Protein AF-A0A955U5N7-F1 (afdb_monomer)

Structure (mmCIF, N/CA/C/O backbone):
data_AF-A0A955U5N7-F1
#
_entry.id   AF-A0A955U5N7-F1
#
loop_
_atom_site.group_PDB
_atom_site.id
_atom_site.type_symbol
_atom_site.label_atom_id
_atom_site.label_alt_id
_atom_site.label_comp_id
_atom_site.label_asym_id
_atom_site.label_entity_id
_atom_site.label_seq_id
_atom_site.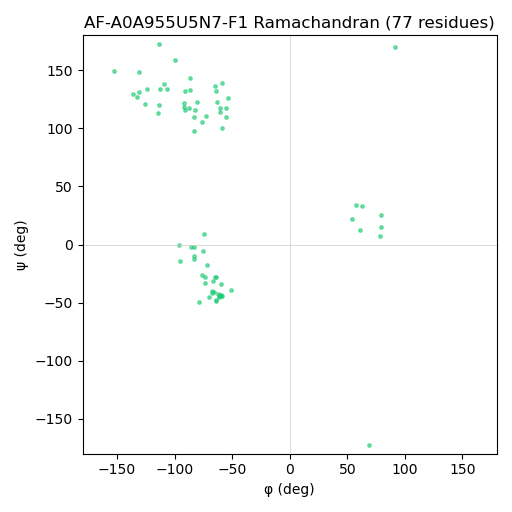pdbx_PDB_ins_code
_atom_site.Cartn_x
_atom_site.Cartn_y
_atom_site.Cartn_z
_atom_site.occupancy
_atom_site.B_iso_or_equiv
_atom_site.auth_seq_id
_atom_site.auth_comp_id
_atom_site.auth_asym_id
_atom_site.auth_atom_id
_atom_site.pdbx_PDB_model_num
ATOM 1 N N . MET A 1 1 ? -0.456 12.552 51.950 1.00 54.31 1 MET A N 1
ATOM 2 C CA . MET A 1 1 ? -1.198 12.546 50.676 1.00 54.31 1 MET A CA 1
ATOM 3 C C . MET A 1 1 ? -0.398 11.653 49.750 1.00 54.31 1 MET A C 1
ATOM 5 O O . MET A 1 1 ? 0.748 11.981 49.490 1.00 54.31 1 MET A O 1
ATOM 9 N N . ILE A 1 2 ? -0.908 10.463 49.439 1.00 64.81 2 ILE A N 1
ATOM 10 C CA . ILE A 1 2 ? -0.254 9.530 48.512 1.00 64.81 2 ILE A CA 1
ATOM 11 C C . ILE A 1 2 ? -0.842 9.837 47.140 1.00 64.81 2 ILE A C 1
ATOM 13 O O . ILE A 1 2 ? -2.061 9.811 46.984 1.00 64.81 2 ILE A O 1
ATOM 17 N N . GLU A 1 3 ? 0.018 10.192 46.195 1.00 68.31 3 GLU A N 1
ATOM 18 C CA . GLU A 1 3 ? -0.341 10.388 44.795 1.00 68.31 3 GLU A CA 1
ATOM 19 C C . GLU A 1 3 ? -0.331 9.004 44.142 1.00 68.31 3 GLU A C 1
ATOM 21 O O . GLU A 1 3 ? 0.712 8.354 44.053 1.00 68.31 3 GLU A O 1
ATOM 26 N N . ILE A 1 4 ? -1.514 8.498 43.795 1.00 72.38 4 ILE A N 1
ATOM 27 C CA . ILE A 1 4 ? -1.630 7.265 43.021 1.00 72.38 4 ILE A CA 1
ATOM 28 C C . ILE A 1 4 ? -1.282 7.649 41.588 1.00 72.38 4 ILE A C 1
ATOM 30 O O . ILE A 1 4 ? -2.055 8.331 40.921 1.00 72.38 4 ILE A O 1
ATOM 34 N N . VAL A 1 5 ? -0.090 7.257 41.150 1.00 69.44 5 VAL A N 1
ATOM 35 C CA . VAL A 1 5 ? 0.270 7.285 39.736 1.00 69.44 5 VAL A CA 1
ATOM 36 C C . VAL A 1 5 ? -0.510 6.139 39.100 1.00 69.44 5 VAL A C 1
ATOM 38 O O . VAL A 1 5 ? -0.277 4.981 39.445 1.00 69.44 5 VAL A O 1
ATOM 41 N N . GLU A 1 6 ? -1.500 6.455 38.266 1.00 69.44 6 GLU A N 1
ATOM 42 C CA . GLU A 1 6 ? -2.155 5.446 37.437 1.00 69.44 6 GLU A CA 1
ATOM 43 C C . GLU A 1 6 ? -1.078 4.835 36.535 1.00 69.44 6 GLU A C 1
ATOM 45 O O . GLU A 1 6 ? -0.465 5.529 35.724 1.00 69.44 6 GLU A O 1
ATOM 50 N N . ASP A 1 7 ? -0.790 3.551 36.747 1.00 64.38 7 ASP A N 1
ATOM 51 C CA . ASP A 1 7 ? 0.056 2.772 35.850 1.00 64.38 7 ASP A CA 1
ATOM 52 C C . ASP A 1 7 ? -0.655 2.785 34.489 1.00 64.38 7 ASP A C 1
ATOM 54 O O . ASP A 1 7 ? -1.808 2.355 34.401 1.00 64.38 7 ASP A O 1
ATOM 58 N N . GLU A 1 8 ? -0.035 3.353 33.447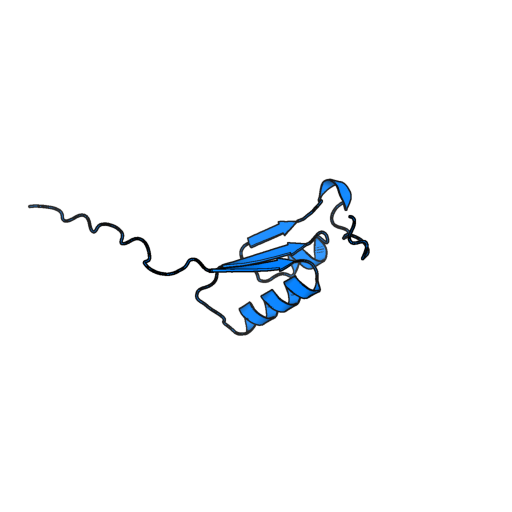 1.00 65.44 8 GLU A N 1
ATOM 59 C CA . GLU A 1 8 ? -0.610 3.334 32.099 1.00 65.44 8 GLU A CA 1
ATOM 60 C C . GLU A 1 8 ? -0.793 1.866 31.693 1.00 65.44 8 GLU A C 1
ATOM 62 O O . GLU A 1 8 ? 0.166 1.193 31.306 1.00 65.44 8 GLU A O 1
ATOM 67 N N . GLU A 1 9 ? -2.020 1.345 31.807 1.00 62.25 9 GLU A N 1
ATOM 68 C CA . GLU A 1 9 ? -2.339 -0.009 31.374 1.00 62.25 9 GLU A CA 1
ATOM 69 C C . GLU A 1 9 ? -1.945 -0.146 29.902 1.00 62.25 9 GLU A C 1
ATOM 71 O O . GLU A 1 9 ? -2.559 0.433 28.999 1.00 62.25 9 GLU A O 1
ATOM 76 N N . LEU A 1 10 ? -0.887 -0.921 29.647 1.00 63.94 10 LEU A N 1
ATOM 77 C CA . LEU A 1 10 ? -0.497 -1.277 28.293 1.00 63.94 10 LEU A CA 1
ATOM 78 C C . LEU A 1 10 ? -1.724 -1.895 27.608 1.00 63.94 10 LEU A C 1
ATOM 80 O O . LEU A 1 10 ? -2.281 -2.854 28.147 1.00 63.94 10 LEU A O 1
ATOM 84 N N . PRO A 1 11 ? -2.150 -1.392 26.432 1.00 66.56 11 PRO A N 1
ATOM 85 C CA . PRO A 1 11 ? -3.368 -1.866 25.793 1.00 66.56 11 PRO A CA 1
ATOM 86 C C . PRO A 1 11 ? -3.299 -3.383 25.614 1.00 66.56 11 PRO A C 1
ATOM 88 O O . PRO A 1 11 ? -2.431 -3.898 24.909 1.00 66.56 11 PRO A O 1
ATOM 91 N N . THR A 1 12 ? -4.224 -4.088 26.264 1.00 71.19 12 THR A N 1
ATOM 92 C CA . THR A 1 12 ? -4.272 -5.554 26.400 1.00 71.19 12 THR A CA 1
ATOM 93 C C . THR A 1 12 ? -4.706 -6.279 25.115 1.00 71.19 12 THR A C 1
ATOM 95 O O . THR A 1 12 ? -4.920 -7.490 25.113 1.00 71.19 12 THR A O 1
ATOM 98 N N . GLY A 1 13 ? -4.815 -5.553 23.996 1.00 80.75 13 GLY A N 1
ATOM 99 C CA . GLY A 1 13 ? -5.233 -6.060 22.689 1.00 80.75 13 GLY A CA 1
ATOM 100 C C . GLY A 1 13 ? -4.080 -6.341 21.720 1.00 80.75 13 GLY A C 1
ATOM 101 O O . GLY A 1 13 ? -2.981 -5.791 21.824 1.00 80.75 13 GLY A O 1
ATOM 102 N N . ALA A 1 14 ? -4.346 -7.183 20.717 1.00 89.81 14 ALA A N 1
ATOM 103 C CA . ALA A 1 14 ? -3.398 -7.445 19.638 1.00 89.81 14 ALA A CA 1
ATOM 104 C C . ALA A 1 14 ? -3.132 -6.173 18.815 1.00 89.81 14 ALA A C 1
ATOM 106 O O . ALA A 1 14 ? -4.055 -5.494 18.364 1.00 89.81 14 ALA A O 1
ATOM 107 N N . ARG A 1 15 ? -1.854 -5.869 18.567 1.00 91.12 15 ARG A N 1
ATOM 108 C CA . ARG A 1 15 ? -1.450 -4.757 17.697 1.00 91.12 15 ARG A CA 1
ATOM 109 C C . ARG A 1 15 ? -1.487 -5.205 16.238 1.00 91.12 15 ARG A C 1
ATOM 111 O O . ARG A 1 15 ? -0.539 -5.820 15.755 1.00 91.12 15 ARG A O 1
ATOM 118 N N . ILE A 1 16 ? -2.577 -4.897 15.542 1.00 94.25 16 ILE A N 1
ATOM 119 C CA . ILE A 1 16 ? -2.783 -5.307 14.148 1.00 94.25 16 ILE A CA 1
ATOM 120 C C . ILE A 1 16 ? -2.245 -4.236 13.194 1.00 94.25 16 ILE A C 1
ATOM 122 O O . ILE A 1 16 ? -2.544 -3.049 13.334 1.00 94.25 16 ILE A O 1
ATOM 126 N N . LYS A 1 17 ? -1.474 -4.668 12.192 1.00 96.12 17 LYS A N 1
ATOM 127 C CA . LYS A 1 17 ? -0.974 -3.816 11.108 1.00 96.12 17 LYS A CA 1
ATOM 128 C C . LYS A 1 17 ? -1.389 -4.390 9.764 1.00 96.12 17 LYS A C 1
ATOM 130 O O . LYS A 1 17 ? -1.213 -5.582 9.529 1.00 96.12 17 LYS A O 1
ATOM 135 N N . VAL A 1 18 ? -1.893 -3.537 8.882 1.00 97.62 18 VAL A N 1
ATOM 136 C CA . VAL A 1 18 ? -2.283 -3.906 7.518 1.00 97.62 18 VAL A CA 1
ATOM 137 C C . VAL A 1 18 ? -1.350 -3.198 6.550 1.00 97.62 18 VAL A C 1
ATOM 139 O O . VAL A 1 18 ? -1.274 -1.970 6.542 1.00 97.62 18 VAL A O 1
ATOM 142 N N . ILE A 1 19 ? -0.628 -3.978 5.747 1.00 98.38 19 ILE A N 1
ATOM 143 C CA . ILE A 1 19 ? 0.398 -3.473 4.834 1.00 98.38 19 ILE A CA 1
ATOM 144 C C . ILE A 1 19 ? -0.058 -3.720 3.397 1.00 98.38 19 ILE A C 1
ATOM 146 O O . ILE A 1 19 ? -0.155 -4.863 2.955 1.00 98.38 19 ILE A O 1
ATOM 150 N N . GLY A 1 20 ? -0.332 -2.643 2.667 1.00 98.31 20 GLY A N 1
ATOM 151 C CA . GLY A 1 20 ? -0.624 -2.679 1.237 1.00 98.31 20 GLY A CA 1
ATOM 152 C C . GLY A 1 20 ? 0.654 -2.495 0.429 1.00 98.31 20 GLY A C 1
ATOM 153 O O . GLY A 1 20 ? 1.290 -1.448 0.537 1.00 98.31 20 GLY A O 1
ATOM 154 N N . VAL A 1 21 ? 1.022 -3.491 -0.380 1.00 98.19 21 VAL A N 1
ATOM 155 C CA . VAL A 1 21 ? 2.219 -3.450 -1.237 1.00 98.19 21 VAL A CA 1
ATOM 156 C C . VAL A 1 21 ? 1.833 -3.262 -2.706 1.00 98.19 21 VAL A C 1
ATOM 158 O O . VAL A 1 21 ? 0.936 -3.939 -3.214 1.00 98.19 21 VAL A O 1
ATOM 161 N N . GLY A 1 22 ? 2.519 -2.346 -3.393 1.00 97.56 22 G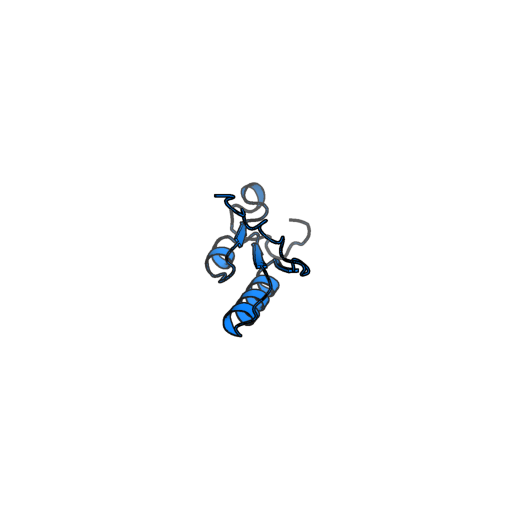LY A N 1
ATOM 162 C CA . GLY A 1 22 ? 2.271 -2.014 -4.798 1.00 97.56 22 GLY A CA 1
ATOM 163 C C . GLY A 1 22 ? 0.937 -1.292 -5.021 1.00 97.56 22 GLY A C 1
ATOM 164 O O . GLY A 1 22 ? 0.233 -0.946 -4.072 1.00 97.56 22 GLY A O 1
ATOM 165 N N . GLY A 1 23 ? 0.560 -1.086 -6.287 1.00 97.19 23 GLY A N 1
ATOM 166 C CA . GLY A 1 23 ? -0.658 -0.331 -6.619 1.00 97.19 23 GLY A CA 1
ATOM 167 C C . GLY A 1 23 ? -1.955 -1.035 -6.216 1.00 97.19 23 GLY A C 1
ATOM 168 O O . GLY A 1 23 ? -2.867 -0.412 -5.675 1.00 97.19 23 GLY A O 1
ATOM 169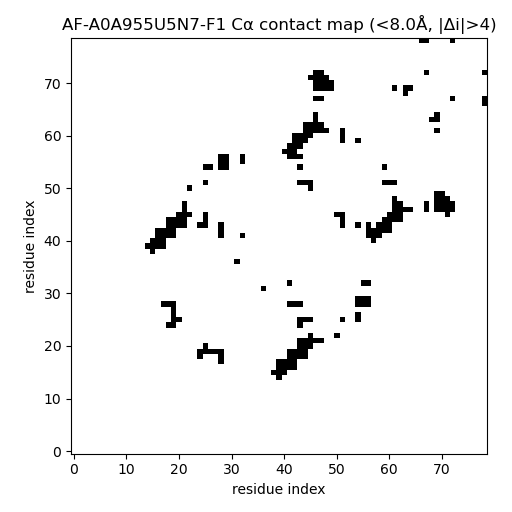 N N . GLY A 1 24 ? -2.029 -2.356 -6.402 1.00 97.44 24 GLY A N 1
ATOM 170 C CA . GLY A 1 24 ? -3.187 -3.147 -5.971 1.00 97.44 24 GLY A CA 1
ATOM 171 C C . GLY A 1 24 ? -3.362 -3.147 -4.450 1.00 97.44 24 GLY A C 1
ATOM 172 O O . GLY A 1 24 ? -4.454 -2.872 -3.952 1.00 97.44 24 GLY A O 1
ATOM 173 N N . GLY A 1 25 ? -2.277 -3.389 -3.707 1.00 98.25 25 GLY A N 1
ATOM 174 C CA . GLY A 1 25 ? -2.302 -3.372 -2.245 1.00 98.25 25 GLY A CA 1
ATOM 175 C C . GLY A 1 25 ? -2.599 -1.984 -1.676 1.00 98.25 25 GLY A C 1
ATOM 176 O O . GLY A 1 25 ? -3.394 -1.865 -0.746 1.00 98.25 25 GLY A O 1
ATOM 177 N N . GLY A 1 26 ? -2.021 -0.929 -2.260 1.00 97.88 26 GLY A N 1
ATOM 178 C CA . GLY A 1 26 ? -2.311 0.458 -1.893 1.00 97.88 26 GLY A CA 1
ATOM 179 C C . GLY A 1 26 ? -3.780 0.832 -2.108 1.00 97.88 26 GLY A C 1
ATOM 180 O O . GLY A 1 26 ? -4.404 1.411 -1.219 1.00 97.88 26 GLY A O 1
ATOM 181 N N . ASN A 1 27 ? -4.369 0.427 -3.238 1.00 98.06 27 ASN A N 1
ATOM 182 C CA . ASN A 1 27 ? -5.796 0.627 -3.498 1.00 98.06 27 ASN A CA 1
ATOM 183 C C . ASN A 1 27 ? -6.677 -0.101 -2.475 1.00 98.06 27 ASN A C 1
ATOM 185 O O . ASN A 1 27 ? -7.613 0.499 -1.953 1.00 98.06 27 ASN A O 1
ATOM 189 N N . ALA A 1 28 ? -6.357 -1.355 -2.142 1.00 98.38 28 ALA A N 1
ATOM 190 C CA . ALA A 1 28 ? -7.104 -2.112 -1.139 1.00 98.38 28 ALA A CA 1
ATOM 191 C C . ALA A 1 28 ? -7.050 -1.441 0.244 1.00 98.38 28 ALA A C 1
ATOM 193 O O . ALA A 1 28 ? -8.084 -1.279 0.891 1.00 98.38 28 ALA A O 1
ATOM 194 N N . VAL A 1 29 ? -5.866 -0.987 0.671 1.00 98.31 29 VAL A N 1
ATOM 195 C CA . VAL A 1 29 ? -5.702 -0.226 1.920 1.00 98.31 29 VAL A CA 1
ATOM 196 C C . VAL A 1 29 ? -6.536 1.055 1.904 1.00 98.31 29 VAL A C 1
ATOM 198 O O . VAL A 1 29 ? -7.237 1.331 2.875 1.00 98.31 29 VAL A O 1
ATOM 201 N N . ASN A 1 30 ? -6.531 1.810 0.803 1.00 98.19 30 ASN A N 1
ATOM 202 C CA . ASN A 1 30 ? -7.362 3.007 0.680 1.00 98.19 30 ASN A CA 1
ATOM 203 C C . ASN A 1 30 ? -8.853 2.682 0.820 1.00 98.19 30 ASN A C 1
ATOM 205 O O . ASN A 1 30 ? -9.551 3.385 1.543 1.00 98.19 30 ASN A O 1
ATOM 209 N N . THR A 1 31 ? -9.335 1.603 0.195 1.00 98.44 31 THR A N 1
ATOM 210 C CA . THR A 1 31 ? -10.724 1.151 0.351 1.00 98.44 31 THR A CA 1
ATOM 211 C C . THR A 1 31 ? -11.051 0.818 1.805 1.00 98.44 31 THR A C 1
ATOM 213 O O . THR A 1 31 ? -12.093 1.245 2.292 1.00 98.44 31 THR A O 1
ATOM 216 N N . MET A 1 32 ? -10.167 0.111 2.519 1.00 98.19 32 MET A N 1
ATOM 217 C CA . MET A 1 32 ? -10.374 -0.212 3.939 1.00 98.19 32 MET A CA 1
ATOM 218 C C . MET A 1 32 ? -10.452 1.049 4.806 1.00 98.19 32 MET A C 1
ATOM 220 O O . MET A 1 32 ? -11.332 1.157 5.659 1.00 98.19 32 MET A O 1
ATOM 224 N N . ILE A 1 33 ? -9.569 2.020 4.558 1.00 97.75 33 ILE A N 1
ATOM 225 C CA . ILE A 1 33 ? -9.564 3.305 5.266 1.00 97.75 33 ILE A CA 1
ATOM 226 C C . ILE A 1 33 ? -10.847 4.084 4.967 1.00 97.75 33 ILE A C 1
ATOM 228 O O . ILE A 1 33 ? -11.515 4.544 5.889 1.00 97.75 33 ILE A O 1
ATOM 232 N N . SER A 1 34 ? -11.227 4.210 3.694 1.00 98.00 34 SER A N 1
ATOM 233 C CA . SER A 1 34 ? -12.444 4.920 3.285 1.00 98.00 34 SER A CA 1
ATOM 234 C C . SER A 1 34 ? -13.727 4.245 3.776 1.00 98.00 34 SER A C 1
ATOM 236 O O . SER A 1 34 ? -14.714 4.933 4.010 1.00 98.00 34 SER A O 1
ATOM 238 N N . ALA A 1 35 ? -13.716 2.924 3.969 1.00 98.19 35 ALA A N 1
ATOM 239 C CA . ALA A 1 35 ? -14.815 2.178 4.581 1.00 98.19 35 ALA A CA 1
ATOM 240 C C . ALA A 1 35 ? -14.893 2.350 6.112 1.00 98.19 35 ALA A C 1
ATOM 242 O O . ALA A 1 35 ? -15.832 1.853 6.730 1.00 98.19 35 ALA A O 1
ATOM 243 N N . GLY A 1 36 ? -13.929 3.043 6.729 1.00 96.75 36 GLY A N 1
ATOM 244 C CA . GLY A 1 36 ? -13.919 3.320 8.164 1.00 96.75 36 GLY A CA 1
ATOM 245 C C . GLY A 1 36 ? -13.446 2.150 9.026 1.00 96.75 36 GLY A C 1
ATOM 246 O O . GLY A 1 36 ? -13.830 2.077 10.191 1.00 96.75 36 GLY A O 1
ATOM 247 N N . LEU A 1 37 ? -12.634 1.228 8.492 1.00 97.00 37 LEU A N 1
ATOM 248 C CA . LEU A 1 37 ? -12.053 0.150 9.296 1.00 97.00 37 LEU A CA 1
ATOM 249 C C . LEU A 1 37 ? -11.131 0.737 10.380 1.00 97.00 37 LEU A C 1
ATOM 251 O O . LEU A 1 37 ? -10.175 1.452 10.080 1.00 97.00 37 LEU A O 1
ATOM 255 N N . THR A 1 38 ? -11.415 0.417 11.642 1.00 94.19 38 THR A N 1
ATOM 256 C CA . THR A 1 38 ? -10.673 0.891 12.819 1.00 94.19 38 THR A CA 1
ATOM 257 C C . THR A 1 38 ? -9.946 -0.255 13.528 1.00 94.19 38 THR A C 1
ATOM 259 O O . THR A 1 38 ? -10.091 -1.424 13.173 1.00 94.19 38 THR A O 1
ATOM 262 N N . GLY A 1 39 ? -9.117 0.076 14.526 1.00 92.69 39 GLY A N 1
ATOM 263 C CA . GLY A 1 39 ? -8.391 -0.916 15.331 1.00 92.69 39 GLY A CA 1
ATOM 264 C C . GLY A 1 39 ? -7.153 -1.513 14.654 1.00 92.69 39 GLY A C 1
ATOM 265 O O . GLY A 1 39 ? -6.544 -2.433 15.195 1.00 92.69 39 GLY A O 1
ATOM 266 N N . VAL A 1 40 ? -6.758 -0.986 13.491 1.00 94.50 40 VAL A N 1
ATOM 267 C CA . VAL A 1 40 ? -5.571 -1.422 12.747 1.00 94.50 40 VAL A CA 1
ATOM 268 C C . VAL A 1 40 ? -4.707 -0.233 12.339 1.00 94.50 40 VAL A C 1
ATOM 270 O O . VAL A 1 40 ? -5.200 0.861 12.065 1.00 94.50 40 VAL A O 1
ATOM 273 N N . GLU A 1 41 ? -3.399 -0.451 12.270 1.00 96.62 41 GLU A N 1
ATOM 274 C CA . GLU A 1 41 ? -2.456 0.511 11.706 1.00 96.62 41 GLU A CA 1
ATOM 275 C C . GLU A 1 41 ? -2.266 0.233 10.209 1.00 96.62 41 GLU A C 1
ATOM 277 O O . GLU A 1 41 ? -1.745 -0.817 9.826 1.00 96.62 41 GLU A O 1
ATOM 282 N N . PHE A 1 42 ? -2.667 1.178 9.357 1.00 98.25 42 PHE A N 1
ATOM 283 C CA . PHE A 1 42 ? -2.489 1.065 7.910 1.00 98.25 42 PHE A CA 1
ATOM 284 C C . PHE A 1 42 ? -1.124 1.573 7.457 1.00 98.25 42 PHE A C 1
ATOM 286 O O . PHE A 1 42 ? -0.696 2.678 7.804 1.00 98.25 42 PHE A O 1
ATOM 293 N N . ILE A 1 43 ? -0.474 0.776 6.616 1.00 98.50 43 ILE A N 1
ATOM 294 C CA . ILE A 1 43 ? 0.827 1.067 6.026 1.00 98.50 43 ILE A CA 1
ATOM 295 C C . ILE A 1 43 ? 0.735 0.827 4.519 1.00 98.50 43 ILE A C 1
ATOM 297 O O . ILE A 1 43 ? 0.277 -0.226 4.084 1.00 98.50 43 ILE A O 1
ATOM 301 N N . ALA A 1 44 ? 1.202 1.779 3.716 1.00 98.50 44 ALA A N 1
ATOM 302 C CA . ALA A 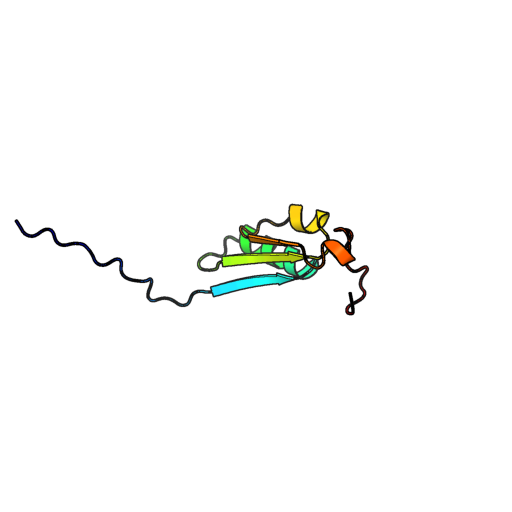1 44 ? 1.364 1.593 2.277 1.00 98.50 44 ALA A CA 1
ATOM 303 C C . ALA A 1 44 ? 2.845 1.524 1.902 1.00 98.50 44 ALA A C 1
ATOM 305 O O . ALA A 1 44 ? 3.665 2.301 2.400 1.00 98.50 44 ALA A O 1
ATOM 306 N N . MET A 1 45 ? 3.189 0.604 1.009 1.00 98.44 45 MET A N 1
ATOM 307 C CA . MET A 1 45 ? 4.540 0.430 0.489 1.00 98.44 45 MET A CA 1
ATOM 308 C C . MET A 1 45 ? 4.488 0.315 -1.028 1.00 98.44 45 MET A C 1
ATOM 310 O O . MET A 1 45 ? 3.754 -0.509 -1.566 1.00 98.44 45 MET A O 1
ATOM 314 N N . ASN A 1 46 ? 5.259 1.132 -1.739 1.00 98.31 46 ASN A N 1
ATOM 315 C CA . ASN A 1 46 ? 5.312 1.057 -3.198 1.00 98.31 46 ASN A CA 1
ATOM 316 C C . ASN A 1 46 ? 6.669 1.548 -3.719 1.00 98.31 46 ASN A C 1
ATOM 318 O O . ASN A 1 46 ? 7.304 2.398 -3.095 1.00 98.31 46 ASN A O 1
ATOM 322 N N . THR A 1 47 ? 7.130 1.009 -4.847 1.00 98.19 47 THR A N 1
ATOM 323 C CA . THR A 1 47 ? 8.300 1.525 -5.575 1.00 98.19 47 THR A CA 1
ATOM 324 C C . THR A 1 47 ? 7.961 2.792 -6.362 1.00 98.19 47 THR A C 1
ATOM 326 O O . THR A 1 47 ? 8.834 3.630 -6.591 1.00 98.19 47 THR A O 1
ATOM 329 N N . ASP A 1 48 ? 6.691 2.964 -6.740 1.00 97.88 48 ASP A N 1
ATOM 330 C CA . ASP A 1 48 ? 6.178 4.161 -7.404 1.00 97.88 48 ASP A CA 1
ATOM 331 C C . ASP A 1 48 ? 5.857 5.267 -6.382 1.00 97.88 48 ASP A C 1
ATOM 333 O O . ASP A 1 48 ? 4.973 5.138 -5.529 1.00 97.88 48 ASP A O 1
ATOM 337 N N . ALA A 1 49 ? 6.584 6.383 -6.473 1.00 97.12 49 ALA A N 1
ATOM 338 C CA . ALA A 1 49 ? 6.420 7.516 -5.569 1.00 97.12 49 ALA A CA 1
ATOM 339 C C . ALA A 1 49 ? 5.136 8.315 -5.839 1.00 97.12 49 ALA A C 1
ATOM 341 O O . ALA A 1 49 ? 4.617 8.970 -4.933 1.00 97.12 49 ALA A O 1
ATOM 342 N N . GLN A 1 50 ? 4.637 8.314 -7.076 1.00 96.12 50 GLN A N 1
ATOM 343 C CA . GLN A 1 50 ? 3.402 9.007 -7.436 1.00 96.12 50 GLN A CA 1
ATOM 344 C C . GLN A 1 50 ? 2.201 8.298 -6.827 1.00 96.12 50 GLN A C 1
ATOM 346 O O . GLN A 1 50 ? 1.349 8.946 -6.219 1.00 96.12 50 GLN A O 1
ATOM 351 N N . ASP A 1 51 ? 2.172 6.973 -6.933 1.00 96.50 51 ASP A N 1
ATOM 352 C CA . ASP A 1 51 ? 1.091 6.179 -6.370 1.00 96.50 51 ASP A CA 1
ATOM 353 C C . ASP A 1 51 ? 1.106 6.221 -4.835 1.00 96.50 51 ASP A C 1
ATOM 355 O O . ASP A 1 51 ? 0.084 6.476 -4.196 1.00 96.50 51 ASP A O 1
ATOM 359 N N . LEU A 1 52 ? 2.294 6.137 -4.222 1.00 97.25 52 LEU A N 1
ATOM 360 C CA . LEU A 1 52 ? 2.436 6.253 -2.770 1.00 97.25 52 LEU A CA 1
ATOM 361 C C . LEU A 1 52 ? 1.932 7.603 -2.223 1.00 97.25 52 LEU A C 1
ATOM 363 O O . LEU A 1 52 ? 1.362 7.655 -1.131 1.00 97.25 52 LEU A O 1
ATOM 367 N N . ARG A 1 53 ? 2.081 8.704 -2.975 1.00 96.81 53 ARG A N 1
ATOM 368 C CA . ARG A 1 53 ? 1.539 10.021 -2.585 1.00 96.81 53 ARG A CA 1
ATOM 369 C C . ARG A 1 53 ? 0.011 10.040 -2.504 1.00 96.81 53 ARG A C 1
ATOM 371 O O . ARG A 1 53 ? -0.520 10.816 -1.714 1.00 96.81 53 ARG A O 1
ATOM 378 N N . ARG A 1 54 ? -0.679 9.189 -3.271 1.00 96.31 54 ARG A N 1
ATOM 379 C CA . ARG A 1 54 ? -2.149 9.073 -3.296 1.00 96.31 54 ARG A CA 1
ATOM 380 C C . ARG A 1 54 ? -2.706 8.186 -2.177 1.00 96.31 54 ARG A C 1
ATOM 382 O O . ARG A 1 54 ? -3.916 8.156 -1.983 1.00 96.31 54 ARG A O 1
ATOM 389 N N . SER A 1 55 ? -1.850 7.463 -1.452 1.00 97.69 55 SER A N 1
ATOM 390 C CA . SER A 1 55 ? -2.261 6.609 -0.334 1.00 97.69 55 SER A CA 1
ATOM 391 C C . SER A 1 55 ? -2.840 7.418 0.833 1.00 97.69 55 SER A C 1
ATOM 393 O O . SER A 1 55 ? -2.239 8.402 1.268 1.00 97.69 55 SER A O 1
ATOM 395 N N . LEU A 1 56 ? -3.948 6.925 1.393 1.00 97.62 56 LEU A N 1
ATOM 396 C CA . LEU A 1 56 ? -4.601 7.424 2.608 1.00 97.62 56 LEU A CA 1
ATOM 397 C C . LEU A 1 56 ? -3.970 6.870 3.896 1.00 97.62 56 LEU A C 1
ATOM 399 O O . LEU A 1 56 ? -4.260 7.364 4.983 1.00 97.62 56 LEU A O 1
ATOM 403 N N . ALA A 1 57 ? -3.116 5.844 3.794 1.00 97.62 57 ALA A N 1
ATOM 404 C CA . ALA A 1 57 ? -2.424 5.266 4.944 1.00 97.62 57 ALA A CA 1
ATOM 405 C C . ALA A 1 57 ? -1.564 6.307 5.680 1.00 97.62 57 ALA A C 1
ATOM 407 O O . ALA A 1 57 ? -0.845 7.096 5.058 1.00 97.62 57 ALA A O 1
ATOM 408 N N . SER A 1 58 ? -1.591 6.263 7.015 1.00 93.12 58 SER A N 1
ATOM 409 C CA . SER A 1 58 ? -0.835 7.182 7.875 1.00 93.12 58 SER A CA 1
ATOM 410 C C . SER A 1 58 ? 0.678 6.981 7.755 1.00 93.12 58 SER A C 1
ATOM 412 O O . SER A 1 58 ? 1.438 7.945 7.848 1.00 93.12 58 SER A O 1
ATOM 414 N N . LYS A 1 59 ? 1.123 5.747 7.485 1.00 96.88 59 LYS A N 1
ATOM 415 C CA . LYS A 1 59 ? 2.525 5.412 7.212 1.00 96.88 59 LYS A CA 1
ATOM 416 C C . LYS A 1 59 ? 2.717 4.967 5.771 1.00 96.88 59 LYS A C 1
ATOM 418 O O . LYS A 1 59 ? 1.966 4.148 5.246 1.00 96.88 59 LYS A O 1
ATOM 423 N N . ARG A 1 60 ? 3.756 5.509 5.138 1.00 97.38 60 ARG A N 1
ATOM 424 C CA . ARG A 1 60 ? 4.081 5.296 3.726 1.00 97.38 60 ARG A CA 1
A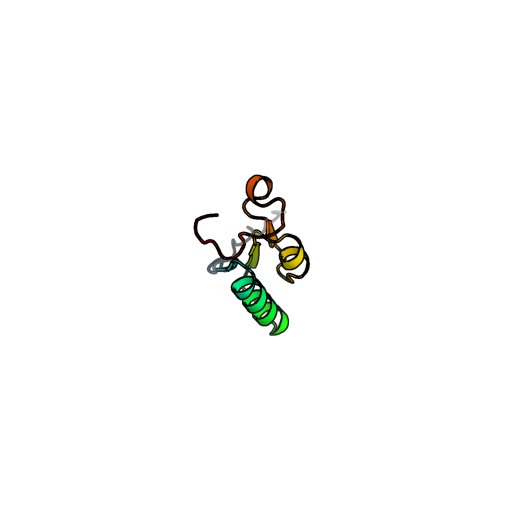TOM 425 C C . ARG A 1 60 ? 5.578 5.061 3.579 1.00 97.38 60 ARG A C 1
ATOM 427 O O . ARG A 1 60 ? 6.361 5.864 4.078 1.00 97.38 60 ARG A O 1
ATOM 434 N N . PHE A 1 61 ? 5.962 3.996 2.883 1.00 97.62 61 PHE A N 1
ATOM 435 C CA . PHE A 1 61 ? 7.364 3.666 2.626 1.00 97.62 61 PHE A CA 1
ATOM 436 C C . PHE A 1 61 ? 7.609 3.497 1.132 1.00 97.62 61 PHE A C 1
ATOM 438 O O . PHE A 1 61 ? 7.002 2.646 0.481 1.00 97.62 61 PHE A O 1
ATOM 445 N N . GLN A 1 62 ? 8.514 4.308 0.590 1.00 98.06 62 GLN A N 1
ATOM 446 C CA . GLN A 1 62 ? 8.962 4.127 -0.780 1.00 98.06 62 GLN A CA 1
ATOM 447 C C . GLN A 1 62 ? 10.014 3.018 -0.830 1.00 98.06 62 GLN A C 1
ATOM 449 O O . GLN A 1 62 ? 11.047 3.101 -0.167 1.00 98.06 62 GLN A O 1
ATOM 454 N N . LEU A 1 63 ? 9.752 1.989 -1.629 1.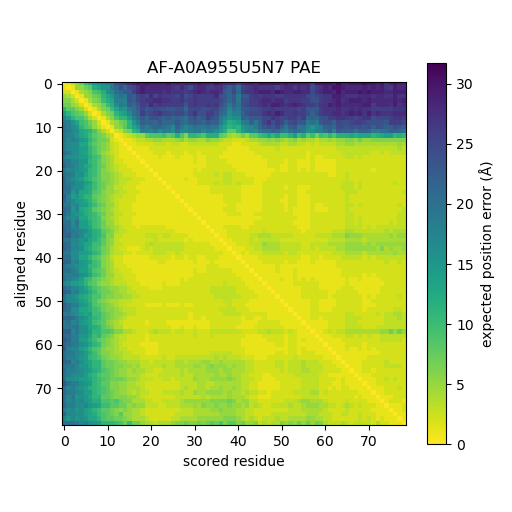00 97.62 63 LEU A N 1
ATOM 455 C CA . LEU A 1 63 ? 10.658 0.866 -1.836 1.00 97.62 63 LEU A CA 1
ATOM 456 C C . LEU A 1 63 ? 11.664 1.179 -2.945 1.00 97.62 63 LEU A C 1
ATOM 458 O O . LEU A 1 63 ? 11.330 1.820 -3.943 1.00 97.62 63 LEU A O 1
ATOM 462 N N . GLY A 1 64 ? 12.903 0.717 -2.774 1.00 96.44 64 GLY A N 1
ATOM 463 C CA . GLY A 1 64 ? 13.912 0.757 -3.833 1.00 96.44 64 GLY A CA 1
ATOM 464 C C . GLY A 1 64 ? 14.196 2.157 -4.382 1.00 96.44 64 GLY A C 1
ATOM 465 O O . GLY A 1 64 ? 14.469 2.281 -5.569 1.00 96.44 64 GLY A O 1
ATOM 466 N N . GLN A 1 65 ? 14.128 3.216 -3.562 1.00 94.94 65 GLN A N 1
ATOM 467 C CA . GLN A 1 65 ? 14.245 4.609 -4.026 1.00 94.94 65 GLN A CA 1
ATOM 468 C C . GLN A 1 65 ? 15.484 4.856 -4.905 1.00 94.94 65 GLN A C 1
ATOM 470 O O . GLN A 1 65 ? 15.393 5.568 -5.901 1.00 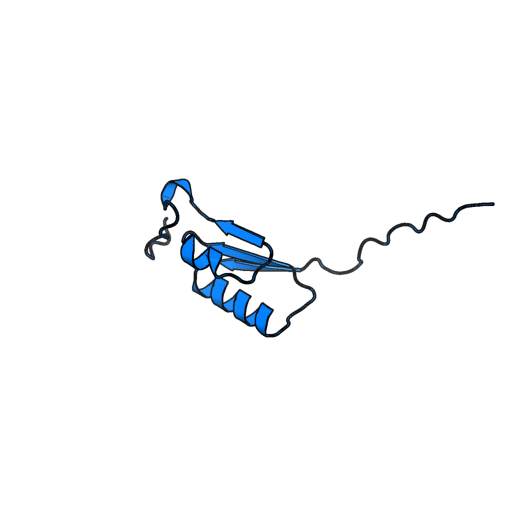94.94 65 GLN A O 1
ATOM 475 N N . GLN A 1 66 ? 16.626 4.250 -4.572 1.00 95.31 66 GLN A N 1
ATOM 476 C CA . GLN A 1 66 ? 17.858 4.376 -5.358 1.00 95.31 66 GLN A CA 1
ATOM 477 C C . GLN A 1 66 ? 17.812 3.575 -6.671 1.00 95.31 66 GLN A C 1
ATOM 479 O O . GLN A 1 66 ? 18.365 4.019 -7.675 1.00 95.31 66 GLN A O 1
ATOM 484 N N . LEU A 1 67 ? 17.129 2.427 -6.672 1.00 95.62 67 LEU A N 1
ATOM 485 C CA . LEU A 1 67 ? 17.021 1.517 -7.813 1.00 95.62 67 LEU A CA 1
ATOM 486 C C . LEU A 1 67 ? 15.997 2.014 -8.843 1.00 95.62 67 LEU A C 1
ATOM 488 O O . LEU A 1 67 ? 16.295 2.120 -10.028 1.00 95.62 67 LEU A O 1
ATOM 492 N N . THR A 1 68 ? 14.798 2.365 -8.380 1.00 96.00 68 THR A N 1
ATOM 493 C CA . THR A 1 68 ? 13.648 2.708 -9.232 1.00 96.00 68 THR A CA 1
ATOM 494 C C . THR A 1 68 ? 13.505 4.206 -9.462 1.00 96.00 68 THR A C 1
ATOM 496 O O . THR A 1 68 ? 12.729 4.633 -10.317 1.00 96.00 68 THR A O 1
ATOM 499 N N . LYS A 1 69 ? 14.203 5.031 -8.666 1.00 95.81 69 LYS A N 1
ATOM 500 C CA . LYS A 1 69 ? 14.085 6.500 -8.665 1.00 95.81 69 LYS A CA 1
ATOM 501 C C . LYS A 1 69 ? 12.642 6.988 -8.462 1.00 95.81 69 LYS A C 1
ATOM 503 O O . LYS A 1 69 ? 12.312 8.117 -8.811 1.00 95.81 69 LYS A O 1
ATOM 508 N N . GLY A 1 70 ? 11.780 6.145 -7.884 1.00 96.06 70 GLY A N 1
ATOM 509 C CA . GLY A 1 70 ? 10.365 6.445 -7.667 1.00 96.06 70 GLY A CA 1
ATOM 510 C C . GLY A 1 70 ? 9.458 6.278 -8.881 1.00 96.06 70 GLY A C 1
ATOM 511 O O . GLY A 1 70 ? 8.339 6.781 -8.838 1.00 96.06 70 GLY A O 1
ATOM 512 N N . LEU A 1 71 ? 9.917 5.598 -9.935 1.00 97.00 71 LEU A N 1
ATOM 513 C CA . LEU A 1 71 ? 9.155 5.356 -11.169 1.00 97.00 71 LEU A CA 1
ATOM 514 C C . LEU A 1 71 ? 8.455 3.987 -11.202 1.00 97.00 71 LEU A C 1
ATOM 516 O O . LEU A 1 71 ? 7.784 3.666 -12.178 1.00 97.00 71 LEU A O 1
ATOM 520 N N . GLY A 1 72 ? 8.615 3.179 -10.151 1.00 95.94 72 GLY A N 1
ATOM 521 C CA . GLY A 1 72 ? 8.064 1.828 -10.081 1.00 95.94 72 GLY A CA 1
ATOM 522 C C . GLY A 1 72 ? 9.014 0.737 -10.587 1.00 95.94 72 GLY A C 1
ATOM 523 O O . GLY A 1 72 ? 10.063 1.007 -11.169 1.00 95.94 72 GLY A O 1
ATOM 524 N N . ALA A 1 73 ? 8.631 -0.518 -10.347 1.00 96.88 73 ALA A N 1
ATOM 525 C CA . ALA A 1 73 ? 9.379 -1.716 -10.754 1.00 96.88 73 ALA A CA 1
ATOM 526 C C . ALA A 1 73 ? 9.074 -2.175 -12.198 1.00 96.88 73 ALA A C 1
ATOM 528 O O . ALA A 1 73 ? 9.625 -3.163 -12.674 1.00 96.88 73 ALA A O 1
ATOM 529 N N . GLY A 1 74 ? 8.162 -1.493 -12.905 1.00 95.12 74 GLY A N 1
ATOM 530 C CA . GLY A 1 74 ? 7.822 -1.820 -14.296 1.00 95.12 74 GLY A CA 1
ATOM 531 C C . GLY A 1 74 ? 7.218 -3.217 -14.488 1.00 95.12 74 GLY A C 1
ATOM 532 O O . GLY A 1 74 ? 7.469 -3.847 -15.508 1.00 95.12 74 GLY A O 1
ATOM 533 N N . ALA A 1 75 ? 6.458 -3.711 -13.503 1.00 94.25 75 ALA A N 1
ATOM 534 C CA . ALA A 1 75 ? 5.909 -5.073 -13.451 1.00 94.25 75 ALA A CA 1
ATOM 535 C C . ALA A 1 75 ? 6.955 -6.209 -13.436 1.00 94.25 75 ALA A C 1
ATOM 537 O O . ALA A 1 75 ? 6.587 -7.373 -13.580 1.00 94.25 75 ALA A O 1
ATOM 538 N N . ASN A 1 76 ? 8.235 -5.895 -13.216 1.00 96.44 76 ASN A N 1
ATOM 539 C CA . ASN A 1 76 ? 9.268 -6.895 -12.985 1.00 96.44 76 ASN A CA 1
ATOM 540 C C . ASN A 1 76 ? 9.332 -7.246 -11.484 1.00 96.44 76 ASN A C 1
ATOM 542 O O . ASN A 1 76 ? 9.630 -6.356 -10.691 1.00 96.44 76 ASN A O 1
ATOM 546 N N . PRO A 1 77 ? 9.063 -8.499 -11.074 1.00 94.19 77 PRO A N 1
ATOM 547 C CA . PRO A 1 77 ? 9.114 -8.903 -9.667 1.00 94.19 77 PRO A CA 1
ATOM 548 C C . PRO A 1 77 ? 10.534 -8.985 -9.083 1.00 94.19 77 PRO A C 1
ATOM 550 O O . PRO A 1 77 ? 10.674 -8.986 -7.865 1.00 94.19 77 PRO A O 1
ATOM 553 N N . GLU A 1 78 ? 11.570 -9.042 -9.925 1.00 96.12 78 GLU A N 1
ATOM 554 C CA . GLU A 1 78 ? 12.977 -9.110 -9.490 1.00 96.12 78 GLU A CA 1
ATOM 555 C C . GLU A 1 78 ? 13.579 -7.730 -9.154 1.00 96.12 78 GLU A C 1
ATOM 557 O O . GLU A 1 78 ? 14.752 -7.635 -8.787 1.00 96.12 78 GLU A O 1
ATOM 562 N N . VAL A 1 79 ? 12.802 -6.654 -9.328 1.00 87.69 79 VAL A N 1
ATOM 563 C CA . VAL A 1 79 ? 13.186 -5.250 -9.080 1.00 87.69 79 VAL A CA 1
ATOM 564 C C . VAL A 1 79 ? 12.549 -4.750 -7.791 1.00 87.69 79 VAL A C 1
ATOM 566 O O . VAL A 1 79 ? 13.284 -4.138 -6.983 1.00 87.69 79 VAL A O 1
#

Radius of gyration: 17.95 Å; Cα contacts (8 Å, |Δi|>4): 119; chains: 1; bounding box: 33×22×65 Å

Nearest PDB structures (foldseek):
  2rhj-assembly1_A  TM=9.988E-01  e=3.297E-07  Bacillus subtilis
  7yop-assembly1_A  TM=9.855E-01  e=1.208E-06  Spiroplasma melliferum KC3
  7ysz-assembly1_A  TM=9.829E-01  e=1.483E-06  Spiroplasma melliferum KC3
  5zue-assembly1_A  TM=9.916E-01  e=2.234E-06  Mycobacterium tuberculosis H37Rv
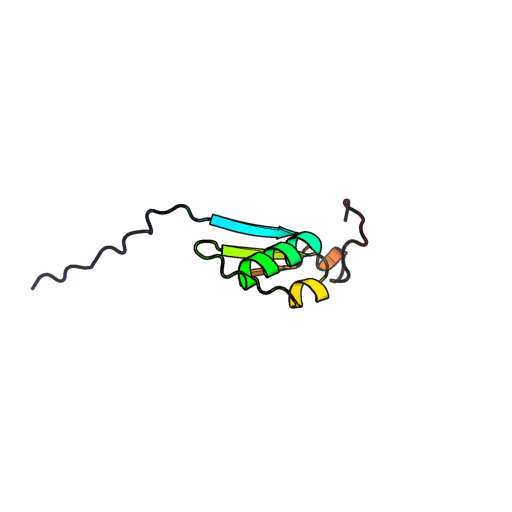  8grw-assembly1_A  TM=9.416E-01  e=1.208E-06  Spiroplasma melliferum KC3

Secondary structure (DSSP, 8-state):
------------S--EEEEEEHHHHHHHHHHHHHTT--SEEEEEEESBHHHHHH---SEEEESSHHHHTTB--TT-TT-

Sequence (79 aa):
MIEIVEDEELPTGARIKVIGVGGGGGNAVNTMISAGLTGVEFIAMNTDAQDLRRSLASKRFQLGQQLTKGLGAGANPEV

Solvent-accessible surface area (backbone atoms only — not comparable to full-atom values): 4833 Å² total; per-residue (Å²): 136,83,81,82,76,78,75,81,75,70,77,92,64,84,88,46,72,48,76,12,56,41,73,70,28,31,52,52,47,34,52,42,54,76,70,62,66,72,86,56,48,46,32,32,34,21,33,26,47,68,62,53,69,70,46,74,41,89,39,74,44,74,39,55,49,87,78,38,70,32,72,30,52,82,92,43,89,93,97

pLDDT: mean 91.72, std 11.32, range [54.31, 98.5]

Foldseek 3Di:
DDDPDPDPPDPPDDAAEQEQEALVRQVVLQVCVVVPPDSYQYEYEFCAPVSQVVGPGPHYYHPPCVNSVNHGPPPDPVD

Mean predicted aligned error: 6.58 Å